Protein AF-A0A0Q7CAE8-F1 (afdb_monomer_lite)

Foldseek 3Di:
DDLPQQVLLQVLVCVQLNDWDADPVNFWTWRDDLQRFTKTKGCPPWDPQFRIKMFGDQNSLCNQLVHDSVVVVVLLVVLCVVQVDDTDADPPPRGRMHTHNDVVSSCVSSVVSVVSNVVD

Secondary structure (DSSP, 8-state):
---HHHHHHHHHHHHHH---EE-TTSSEEEE--TTT--EEEESSSPPTT-SEEEEE-HHHHHHHTT--HHHHHHHHHHHHHHHT---PPPTTT---EEEE-SHHHHHHHHHHHHHHHH--

Sequence (120 aa):
MQNQIFDSLVARLGEHFGTGRPLDSGTGVQFRSARRGKLTVYHANLATGNQAEVAFEPVSMARRLSMSEGEIRALVAEFRARTGRDVWPDPQFNWPRVGFVDAAHVEAIVTVIENNLGAA

pLDDT: mean 91.07, std 8.22, range [42.16, 97.19]

Radius of gyration: 12.96 Å; chains: 1; bounding box: 27×27×36 Å

Structure (mmCIF, N/CA/C/O backbone):
data_AF-A0A0Q7CAE8-F1
#
_entry.id   AF-A0A0Q7CAE8-F1
#
loop_
_atom_site.group_PDB
_atom_site.id
_atom_site.type_symbol
_atom_site.label_atom_id
_atom_site.label_alt_id
_atom_site.label_comp_id
_atom_site.label_asym_id
_atom_site.label_entity_id
_atom_site.label_seq_id
_atom_site.pdbx_PDB_ins_code
_atom_site.Cartn_x
_atom_site.Cartn_y
_atom_site.Cartn_z
_atom_site.occupancy
_atom_site.B_iso_or_equiv
_atom_site.auth_seq_id
_atom_site.auth_comp_id
_atom_site.auth_asym_id
_atom_site.auth_atom_id
_atom_site.pdbx_PDB_model_num
ATOM 1 N N . MET A 1 1 ? -12.349 -8.115 18.257 1.00 52.88 1 MET A N 1
ATOM 2 C CA . MET A 1 1 ? -13.164 -7.403 17.251 1.00 52.88 1 MET A CA 1
ATOM 3 C C . MET A 1 1 ? -12.525 -7.689 15.906 1.00 52.88 1 MET A C 1
ATOM 5 O O . MET A 1 1 ? -11.323 -7.493 15.796 1.00 52.88 1 MET A O 1
ATOM 9 N N . GLN A 1 2 ? -13.264 -8.266 14.963 1.00 75.44 2 GLN A N 1
ATOM 10 C CA . GLN A 1 2 ? -12.718 -8.643 13.660 1.00 75.44 2 GLN A CA 1
ATOM 11 C C . GLN A 1 2 ? -12.642 -7.400 12.767 1.00 75.44 2 GLN A C 1
ATOM 13 O O . GLN A 1 2 ? -13.647 -6.711 12.599 1.00 75.44 2 GLN A O 1
ATOM 18 N N . ASN A 1 3 ? -11.456 -7.079 12.250 1.00 91.81 3 ASN A N 1
ATOM 19 C CA . ASN A 1 3 ? -11.254 -5.918 11.389 1.00 91.81 3 ASN A CA 1
ATOM 20 C C . ASN A 1 3 ? -11.417 -6.349 9.930 1.00 91.81 3 ASN A C 1
ATOM 22 O O . ASN A 1 3 ? -10.473 -6.810 9.295 1.00 91.81 3 ASN A O 1
ATOM 26 N N . GLN A 1 4 ? -12.634 -6.197 9.412 1.00 94.31 4 GLN A N 1
ATOM 27 C CA . GLN A 1 4 ? -12.995 -6.665 8.073 1.00 94.31 4 GLN A CA 1
ATOM 28 C C . GLN A 1 4 ? -12.162 -6.014 6.961 1.00 94.31 4 GLN A C 1
ATOM 30 O O . GLN A 1 4 ? -11.866 -6.669 5.965 1.00 94.31 4 GLN A O 1
ATOM 35 N N . ILE A 1 5 ? -11.758 -4.750 7.125 1.00 96.38 5 ILE A N 1
ATOM 36 C CA . ILE A 1 5 ? -10.945 -4.043 6.126 1.00 96.38 5 ILE A CA 1
ATOM 37 C C . ILE A 1 5 ? -9.535 -4.617 6.088 1.00 96.38 5 ILE A C 1
ATOM 39 O O . ILE A 1 5 ? -9.022 -4.905 5.010 1.00 96.38 5 ILE A O 1
ATOM 43 N N . PHE A 1 6 ? -8.935 -4.838 7.256 1.00 96.50 6 PHE A N 1
ATOM 44 C CA . PHE A 1 6 ? -7.643 -5.507 7.356 1.00 96.50 6 PHE A CA 1
ATOM 45 C C . PHE A 1 6 ? -7.691 -6.928 6.780 1.00 96.50 6 PHE A C 1
ATOM 47 O O . PHE A 1 6 ? -6.864 -7.265 5.934 1.00 96.50 6 PHE A O 1
ATOM 54 N N . ASP A 1 7 ? -8.672 -7.733 7.193 1.00 95.75 7 ASP A N 1
ATOM 55 C CA . ASP A 1 7 ? -8.805 -9.127 6.761 1.00 95.75 7 ASP A CA 1
ATOM 56 C C . ASP A 1 7 ? -8.999 -9.225 5.238 1.00 95.75 7 ASP A C 1
ATOM 58 O O . ASP A 1 7 ? -8.321 -10.011 4.572 1.00 95.75 7 ASP A O 1
ATOM 62 N N . SER A 1 8 ? -9.870 -8.379 4.672 1.00 95.56 8 SER A N 1
ATOM 63 C CA . SER A 1 8 ? -10.113 -8.305 3.225 1.00 95.56 8 SER A CA 1
ATOM 64 C C . SER A 1 8 ? -8.852 -7.906 2.457 1.00 95.56 8 SER A C 1
ATOM 66 O O . SER A 1 8 ? -8.481 -8.544 1.469 1.00 95.56 8 SER A O 1
ATOM 68 N N . LEU A 1 9 ? -8.134 -6.895 2.950 1.00 95.31 9 LEU A N 1
ATOM 69 C CA . LEU A 1 9 ? -6.916 -6.405 2.316 1.00 95.31 9 LEU A CA 1
ATOM 70 C C . LEU A 1 9 ? -5.797 -7.453 2.338 1.00 95.31 9 LEU A C 1
ATOM 72 O O . LEU A 1 9 ? -5.126 -7.655 1.328 1.00 95.31 9 LEU A O 1
ATOM 76 N N . VAL A 1 10 ? -5.619 -8.166 3.455 1.00 96.25 10 VAL A N 1
ATOM 77 C CA . VAL A 1 10 ? -4.655 -9.273 3.553 1.00 96.25 10 VAL A CA 1
ATOM 78 C C . VAL A 1 10 ? -5.026 -10.411 2.604 1.00 96.25 10 VAL A C 1
ATOM 80 O O . VAL A 1 10 ? -4.136 -10.938 1.935 1.00 96.25 10 VAL A O 1
ATOM 83 N N . ALA A 1 11 ? -6.308 -10.777 2.520 1.00 95.38 11 ALA A N 1
ATOM 84 C CA . ALA A 1 11 ? -6.773 -11.835 1.629 1.00 95.38 11 ALA A CA 1
ATOM 85 C C . ALA A 1 11 ? -6.497 -11.492 0.156 1.00 95.38 11 ALA A C 1
ATOM 87 O O . ALA A 1 11 ? -5.788 -12.239 -0.519 1.00 95.38 11 ALA A O 1
ATOM 88 N N . ARG A 1 12 ? -6.954 -10.320 -0.307 1.00 94.94 12 ARG A N 1
ATOM 89 C CA . ARG A 1 12 ? -6.784 -9.874 -1.700 1.00 94.94 12 ARG A CA 1
ATOM 90 C C . ARG A 1 12 ? -5.318 -9.683 -2.079 1.00 94.94 12 ARG A C 1
ATOM 92 O O . ARG A 1 12 ? -4.895 -10.098 -3.152 1.00 94.94 12 ARG A O 1
ATOM 99 N N . LEU A 1 13 ? -4.494 -9.112 -1.197 1.00 94.25 13 LEU A N 1
ATOM 100 C CA . LEU A 1 13 ? -3.053 -9.009 -1.459 1.00 94.25 13 LEU A CA 1
ATOM 101 C C . LEU A 1 13 ? -2.373 -10.390 -1.445 1.00 94.25 13 LEU A C 1
ATOM 103 O O . LEU A 1 13 ? -1.417 -10.614 -2.187 1.00 94.25 13 LEU A O 1
ATOM 107 N N . GLY A 1 14 ? -2.868 -11.346 -0.658 1.00 94.38 14 GLY A N 1
ATOM 108 C CA . GLY A 1 14 ? -2.332 -12.706 -0.612 1.00 94.38 14 GLY A CA 1
ATOM 109 C C . GLY A 1 14 ? -2.421 -13.466 -1.933 1.00 94.38 14 GLY A C 1
ATOM 110 O O . GLY A 1 14 ? -1.505 -14.229 -2.256 1.00 94.38 14 GLY A O 1
ATOM 111 N N . GLU A 1 15 ? -3.454 -13.196 -2.731 1.00 93.19 15 GLU A N 1
ATOM 112 C CA . GLU A 1 15 ? -3.634 -13.764 -4.074 1.00 93.19 15 GLU A CA 1
ATOM 113 C C . GLU A 1 15 ? -2.469 -13.401 -5.014 1.00 93.19 15 GLU A C 1
ATOM 115 O O . GLU A 1 15 ? -2.035 -14.222 -5.825 1.00 93.19 15 GLU A O 1
ATOM 120 N N . HIS A 1 16 ? -1.878 -12.214 -4.836 1.00 90.88 16 HIS A N 1
ATOM 121 C CA . HIS A 1 16 ? -0.854 -11.660 -5.732 1.00 90.88 16 HIS A CA 1
ATOM 122 C C . HIS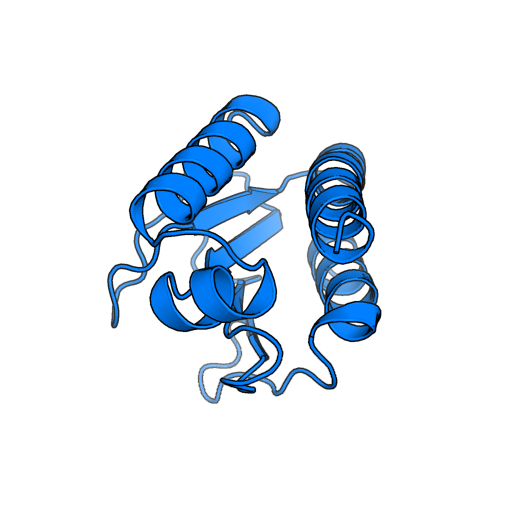 A 1 16 ? 0.570 -11.742 -5.166 1.00 90.88 16 HIS A C 1
ATOM 124 O O . HIS A 1 16 ? 1.535 -12.037 -5.884 1.00 90.88 16 HIS A O 1
ATOM 130 N N . PHE A 1 17 ? 0.717 -11.512 -3.861 1.00 92.31 17 PHE A N 1
ATOM 131 C CA . PHE A 1 17 ? 2.008 -11.391 -3.175 1.00 92.31 17 PHE A CA 1
ATOM 132 C C . PHE A 1 17 ? 2.419 -12.679 -2.432 1.00 92.31 17 PHE A C 1
ATOM 134 O O . PHE A 1 17 ? 3.580 -12.831 -2.033 1.00 92.31 17 PHE A O 1
ATOM 141 N N . GLY A 1 18 ? 1.522 -13.670 -2.344 1.00 92.44 18 GLY A N 1
ATOM 142 C CA . GLY A 1 18 ? 1.729 -14.949 -1.657 1.00 92.44 18 GLY A CA 1
ATOM 143 C C . GLY A 1 18 ? 1.333 -14.909 -0.180 1.00 92.44 18 GLY A C 1
ATOM 144 O O . GLY A 1 18 ? 0.638 -14.009 0.263 1.00 92.44 18 GLY A O 1
ATOM 145 N N . THR A 1 19 ? 1.768 -15.889 0.612 1.00 93.62 19 THR A N 1
ATOM 146 C CA . THR A 1 19 ? 1.364 -15.981 2.024 1.00 93.62 19 THR A CA 1
ATOM 147 C C . THR A 1 19 ? 2.019 -14.891 2.877 1.00 93.62 19 THR A C 1
ATOM 149 O O . THR A 1 19 ? 3.245 -14.857 3.027 1.00 93.62 19 THR A O 1
ATOM 152 N N . GLY A 1 20 ? 1.195 -14.030 3.473 1.00 93.94 20 GLY A N 1
ATOM 153 C CA . GLY A 1 20 ? 1.622 -13.068 4.484 1.00 93.94 20 GLY A CA 1
ATOM 154 C C . GLY A 1 20 ? 1.966 -13.749 5.812 1.00 93.94 20 GLY A C 1
ATOM 155 O O . GLY A 1 20 ? 1.380 -14.769 6.174 1.00 93.94 20 GLY A O 1
ATOM 156 N N . ARG A 1 21 ? 2.929 -13.192 6.550 1.00 95.69 21 ARG A N 1
ATOM 157 C CA . ARG A 1 21 ? 3.290 -13.644 7.902 1.00 95.69 21 ARG A CA 1
ATOM 158 C C . ARG A 1 21 ? 2.979 -12.555 8.925 1.00 95.69 21 ARG A C 1
ATOM 160 O O . ARG A 1 21 ? 3.349 -11.411 8.666 1.00 95.69 21 ARG A O 1
ATOM 167 N N . PRO A 1 22 ? 2.357 -12.879 10.069 1.00 95.88 22 PRO A N 1
ATOM 168 C CA . PRO A 1 22 ? 2.180 -11.916 11.150 1.00 95.88 22 PRO A CA 1
ATOM 169 C C . PRO A 1 22 ? 3.511 -11.283 11.570 1.00 95.88 22 PRO A C 1
ATOM 171 O O . PRO A 1 22 ? 4.558 -11.934 11.528 1.00 95.88 22 PRO A O 1
ATOM 174 N N . LEU A 1 23 ? 3.469 -10.010 11.954 1.00 92.31 23 LEU A N 1
ATOM 175 C CA . LEU A 1 23 ? 4.588 -9.337 12.606 1.00 92.31 23 LEU A CA 1
ATOM 176 C C . LEU A 1 23 ? 4.710 -9.817 14.056 1.00 92.31 23 LEU A C 1
ATOM 178 O O . LEU A 1 23 ? 3.694 -10.003 14.722 1.00 92.31 23 LEU A O 1
ATOM 182 N N . ASP A 1 24 ? 5.937 -9.915 14.571 1.00 91.19 24 ASP A N 1
ATOM 183 C CA . ASP A 1 24 ? 6.189 -10.307 15.969 1.00 91.19 24 ASP A CA 1
ATOM 184 C C . ASP A 1 24 ? 5.567 -9.318 16.974 1.00 91.19 24 ASP A C 1
ATOM 186 O O . ASP A 1 24 ? 5.186 -9.695 18.077 1.00 91.19 24 ASP A O 1
ATOM 190 N N . SER A 1 25 ? 5.399 -8.053 16.572 1.00 89.50 25 SER A N 1
ATOM 191 C CA . SER A 1 25 ? 4.698 -7.015 17.339 1.00 89.50 25 SER A CA 1
ATOM 192 C C . SER A 1 25 ? 3.183 -7.227 17.439 1.00 89.50 25 SER A C 1
ATOM 194 O O . SER A 1 25 ? 2.525 -6.527 18.205 1.00 89.50 25 SER A O 1
ATOM 196 N N . GLY A 1 26 ? 2.606 -8.116 16.624 1.00 92.00 26 GLY A N 1
ATOM 197 C CA . GLY A 1 26 ? 1.159 -8.315 16.529 1.00 92.00 26 GLY A CA 1
ATOM 198 C C . GLY A 1 26 ? 0.398 -7.142 15.900 1.00 92.00 26 GLY A C 1
ATOM 199 O O . GLY A 1 26 ? -0.810 -7.043 16.077 1.00 92.00 26 GLY A O 1
ATOM 200 N N . THR A 1 27 ? 1.080 -6.233 15.193 1.00 92.69 27 THR A N 1
ATOM 201 C CA . THR A 1 27 ? 0.467 -5.007 14.638 1.00 92.69 27 THR A CA 1
ATOM 202 C C . THR A 1 27 ? 0.048 -5.125 13.171 1.00 92.69 27 THR A C 1
ATOM 204 O O . THR A 1 27 ? -0.436 -4.151 12.589 1.00 92.69 27 THR A O 1
ATOM 207 N N . GLY A 1 28 ? 0.294 -6.272 12.536 1.00 94.81 28 GLY A N 1
ATOM 208 C CA . GLY A 1 28 ? 0.085 -6.435 11.104 1.00 94.81 28 GLY A CA 1
ATOM 209 C C . GLY A 1 28 ? 0.619 -7.739 10.520 1.00 94.81 28 GLY A C 1
ATOM 210 O O . GLY A 1 28 ? 1.065 -8.635 11.238 1.00 94.81 28 GLY A O 1
ATOM 211 N N . VAL A 1 29 ? 0.599 -7.812 9.191 1.00 96.69 29 VAL A N 1
ATOM 212 C CA . VAL A 1 29 ? 1.051 -8.938 8.367 1.00 96.69 29 VAL A CA 1
ATOM 213 C C . VAL A 1 29 ? 2.012 -8.433 7.294 1.00 96.69 29 VAL A C 1
ATOM 215 O O . VAL A 1 29 ? 1.740 -7.452 6.610 1.00 96.69 29 VAL A O 1
ATOM 218 N N . GLN A 1 30 ? 3.136 -9.122 7.118 1.00 95.69 30 GLN A N 1
ATOM 219 C CA . GLN A 1 30 ? 4.156 -8.799 6.128 1.00 95.69 30 GLN A CA 1
ATOM 220 C C . GLN A 1 30 ? 4.253 -9.864 5.036 1.00 95.69 30 GLN A C 1
ATOM 222 O O . GLN A 1 30 ? 4.408 -11.058 5.305 1.00 95.69 30 GLN A O 1
ATOM 227 N N . PHE A 1 31 ? 4.281 -9.404 3.792 1.00 95.94 31 PHE A N 1
ATOM 228 C CA . PHE A 1 31 ? 4.612 -10.189 2.612 1.00 95.94 31 PHE A CA 1
ATOM 229 C C . PHE A 1 31 ? 6.087 -9.937 2.288 1.00 95.94 31 PHE A C 1
ATOM 231 O O . PHE A 1 31 ? 6.502 -8.810 2.031 1.00 95.94 31 PHE A O 1
ATOM 238 N N . ARG A 1 32 ? 6.921 -10.980 2.375 1.00 92.50 32 ARG A N 1
ATOM 239 C CA . ARG A 1 32 ? 8.396 -10.844 2.380 1.00 92.50 32 ARG A CA 1
ATOM 240 C C . ARG A 1 32 ? 9.075 -11.188 1.053 1.00 92.50 32 ARG A C 1
ATOM 242 O O . ARG A 1 32 ? 10.298 -11.092 0.946 1.00 92.50 32 ARG A O 1
ATOM 249 N N . SER A 1 33 ? 8.316 -11.615 0.048 1.00 90.69 33 SER A N 1
ATOM 250 C CA . SER A 1 33 ? 8.881 -12.117 -1.203 1.00 90.69 33 SER A CA 1
ATOM 251 C C . SER A 1 33 ? 9.463 -10.985 -2.046 1.00 90.69 33 SER A C 1
ATOM 253 O O . SER A 1 33 ? 8.734 -10.231 -2.676 1.00 90.69 33 SER A O 1
ATOM 255 N N . ALA A 1 34 ? 10.792 -10.906 -2.139 1.00 84.00 34 ALA A N 1
ATOM 256 C CA . ALA A 1 34 ? 11.445 -9.922 -3.005 1.00 84.00 34 ALA A CA 1
ATOM 257 C C . ALA A 1 34 ? 11.067 -10.088 -4.491 1.00 84.00 34 ALA A C 1
ATOM 259 O O . ALA A 1 34 ? 11.042 -9.108 -5.223 1.00 84.00 34 ALA A O 1
ATOM 260 N N . ARG A 1 35 ? 10.757 -11.319 -4.929 1.00 87.19 35 ARG A N 1
ATOM 261 C CA . ARG A 1 35 ? 10.298 -11.608 -6.297 1.00 87.19 35 ARG A CA 1
ATOM 262 C C . ARG A 1 35 ? 8.847 -11.184 -6.518 1.00 87.19 35 ARG A C 1
ATOM 264 O O . ARG A 1 35 ? 8.509 -10.760 -7.615 1.00 87.19 35 ARG A O 1
ATOM 271 N N . ARG A 1 36 ? 7.978 -11.366 -5.516 1.00 90.19 36 ARG A N 1
ATOM 272 C CA . ARG A 1 36 ? 6.551 -11.037 -5.644 1.00 90.19 36 ARG A CA 1
ATOM 273 C C . ARG A 1 36 ? 6.217 -9.608 -5.220 1.00 90.19 36 ARG A C 1
ATOM 275 O O . ARG A 1 36 ? 5.095 -9.208 -5.458 1.00 90.19 36 ARG A O 1
ATOM 282 N N . GLY A 1 37 ? 7.171 -8.860 -4.670 1.00 92.25 37 GLY A N 1
ATOM 283 C CA . GLY A 1 37 ? 6.954 -7.555 -4.047 1.00 92.25 37 GLY A CA 1
ATOM 284 C C . GLY A 1 37 ? 6.820 -7.693 -2.530 1.00 92.25 37 GLY A C 1
ATOM 285 O O . GLY A 1 37 ? 6.147 -8.601 -2.032 1.00 92.25 37 GLY A O 1
ATOM 286 N N . LYS A 1 38 ? 7.500 -6.817 -1.786 1.00 95.00 38 LYS A N 1
ATOM 287 C CA . LYS A 1 38 ? 7.404 -6.736 -0.329 1.00 95.00 38 LYS A CA 1
ATOM 288 C C . LYS A 1 38 ? 6.455 -5.618 0.065 1.00 95.00 38 LYS A C 1
ATOM 290 O O . LYS A 1 38 ? 6.568 -4.490 -0.412 1.00 95.00 38 LYS A O 1
ATOM 295 N N . LEU A 1 39 ? 5.568 -5.933 0.995 1.00 95.00 39 LEU A N 1
ATOM 296 C CA . LEU A 1 39 ? 4.668 -4.965 1.603 1.00 95.00 39 LEU A CA 1
ATOM 297 C C . LEU A 1 39 ? 4.271 -5.421 3.004 1.00 95.00 39 LEU A C 1
ATOM 299 O O . LEU A 1 39 ? 4.352 -6.610 3.332 1.00 95.00 39 LEU A O 1
ATOM 303 N N . THR A 1 40 ? 3.824 -4.477 3.821 1.00 95.94 40 THR A N 1
ATOM 304 C CA . THR A 1 40 ? 3.318 -4.746 5.167 1.00 95.94 40 THR A CA 1
ATOM 305 C C . THR A 1 40 ? 1.950 -4.107 5.332 1.00 95.94 40 THR A C 1
ATOM 307 O O . THR A 1 40 ? 1.801 -2.918 5.072 1.00 95.94 40 THR A O 1
ATOM 310 N N . VAL A 1 41 ? 0.972 -4.887 5.781 1.00 96.19 41 VAL A N 1
ATOM 311 C CA . VAL A 1 41 ? -0.380 -4.432 6.115 1.00 96.19 41 VAL A CA 1
ATOM 312 C C . VAL A 1 41 ? -0.478 -4.292 7.631 1.00 96.19 41 VAL A C 1
ATOM 314 O O . VAL A 1 41 ? -0.204 -5.250 8.350 1.00 96.19 41 VAL A O 1
ATOM 317 N N . TYR A 1 42 ? -0.877 -3.127 8.124 1.00 95.69 42 TYR A N 1
ATOM 318 C CA . TYR A 1 42 ? -1.046 -2.818 9.542 1.00 95.69 42 TYR A CA 1
ATOM 319 C C . TYR A 1 42 ? -2.528 -2.702 9.896 1.00 95.69 42 TYR A C 1
ATOM 321 O O . TYR A 1 42 ? -3.310 -2.155 9.120 1.00 95.69 42 TYR A O 1
ATOM 329 N N . HIS A 1 43 ? -2.893 -3.157 11.096 1.00 95.12 43 HIS A N 1
ATOM 330 C CA . HIS A 1 43 ? -4.214 -2.929 11.711 1.00 95.12 43 HIS A CA 1
ATOM 331 C C . HIS A 1 43 ? -4.123 -2.206 13.065 1.00 95.12 43 HIS A C 1
ATOM 333 O O . HIS A 1 43 ? -5.131 -2.016 13.743 1.00 95.12 43 HIS A O 1
ATOM 339 N N . ALA A 1 44 ? -2.913 -1.860 13.501 1.00 92.69 44 ALA A N 1
ATOM 340 C CA . ALA A 1 44 ? -2.638 -1.159 14.747 1.00 92.69 44 ALA A CA 1
ATOM 341 C C . ALA A 1 44 ? -1.540 -0.117 14.520 1.00 92.69 44 ALA A C 1
ATOM 343 O O . ALA A 1 44 ? -0.762 -0.235 13.572 1.00 92.69 44 ALA A O 1
ATOM 344 N N . ASN A 1 45 ? -1.469 0.879 15.409 1.00 90.50 45 ASN A N 1
ATOM 345 C CA . ASN A 1 45 ? -0.595 2.049 15.265 1.00 90.50 45 ASN A CA 1
ATOM 346 C C . ASN A 1 45 ? -0.819 2.753 13.916 1.00 90.50 45 ASN A C 1
ATOM 348 O O . ASN A 1 45 ? 0.119 2.959 13.147 1.00 90.50 45 ASN A O 1
ATOM 352 N N . LEU A 1 46 ? -2.086 3.052 13.631 1.00 93.44 46 LEU A N 1
ATOM 353 C CA . LEU A 1 46 ? -2.535 3.696 12.402 1.00 93.44 46 LEU A CA 1
ATOM 354 C C . LEU A 1 46 ? -2.822 5.175 12.662 1.00 93.44 46 LEU A C 1
ATOM 356 O O . LEU A 1 46 ? -3.223 5.542 13.770 1.00 93.44 46 LEU A O 1
ATOM 360 N N . ALA A 1 47 ? -2.720 5.995 11.619 1.00 93.69 47 ALA A N 1
ATOM 361 C CA . ALA A 1 47 ? -3.256 7.345 11.653 1.00 93.69 47 ALA A CA 1
ATOM 362 C C . ALA A 1 47 ? -4.765 7.335 11.956 1.00 93.69 47 ALA A C 1
ATOM 364 O O . ALA A 1 47 ? -5.506 6.416 11.586 1.00 93.69 47 ALA A O 1
ATOM 365 N N . THR A 1 48 ? -5.222 8.375 12.653 1.00 92.81 48 THR A N 1
ATOM 366 C CA . THR A 1 48 ? -6.583 8.463 13.190 1.00 92.81 48 THR A CA 1
ATOM 367 C C . THR A 1 48 ? -7.653 8.213 12.123 1.00 92.81 48 THR A C 1
ATOM 369 O O . THR A 1 48 ? -7.674 8.822 11.055 1.00 92.81 48 THR A O 1
ATOM 372 N N . GLY A 1 49 ? -8.588 7.316 12.444 1.00 93.19 49 GLY A N 1
ATOM 373 C CA . GLY A 1 49 ? -9.730 6.968 11.598 1.00 93.19 49 GLY A CA 1
ATOM 374 C C . GLY A 1 49 ? -9.445 5.914 10.526 1.00 93.19 49 GLY A C 1
ATOM 375 O O . GLY A 1 49 ? -10.388 5.466 9.880 1.00 93.19 49 GLY A O 1
ATOM 376 N N . ASN A 1 50 ? -8.191 5.497 10.324 1.00 96.38 50 ASN A N 1
ATOM 377 C CA . ASN A 1 50 ? -7.892 4.363 9.451 1.00 96.38 50 ASN A CA 1
ATOM 378 C C . ASN A 1 50 ? -8.270 3.042 10.125 1.00 96.38 50 ASN A C 1
ATOM 380 O O . ASN A 1 50 ? -8.065 2.857 11.323 1.00 96.38 50 ASN A O 1
ATOM 384 N N . GLN A 1 51 ? -8.777 2.108 9.326 1.00 96.44 51 GLN A N 1
ATOM 385 C CA . GLN A 1 51 ? -8.983 0.713 9.708 1.00 96.44 51 GLN A CA 1
ATOM 386 C C . GLN A 1 51 ? -7.778 -0.156 9.328 1.00 96.44 51 GLN A C 1
ATOM 388 O O . GLN A 1 51 ? -7.498 -1.139 10.006 1.00 96.44 51 GLN A O 1
ATOM 393 N N . ALA A 1 52 ? -7.042 0.205 8.274 1.00 96.75 52 ALA A N 1
ATOM 394 C CA . ALA A 1 52 ? -5.792 -0.452 7.902 1.00 96.75 52 ALA A CA 1
ATOM 395 C C . ALA A 1 52 ? -4.832 0.518 7.200 1.00 96.75 52 ALA A C 1
ATOM 397 O O . ALA A 1 52 ? -5.256 1.534 6.646 1.00 96.75 52 ALA A O 1
ATOM 398 N N . GLU A 1 53 ? -3.544 0.180 7.186 1.00 96.81 53 GLU A N 1
ATOM 399 C CA . GLU A 1 53 ? -2.526 0.854 6.372 1.00 96.81 53 GLU A CA 1
ATOM 400 C C . GLU A 1 53 ? -1.644 -0.161 5.648 1.00 96.81 53 GLU A C 1
ATOM 402 O O . GLU A 1 53 ? -1.354 -1.222 6.191 1.00 96.81 53 GLU A O 1
ATOM 407 N N . VAL A 1 54 ? -1.161 0.168 4.450 1.00 96.19 54 VAL A N 1
ATOM 408 C CA . VAL A 1 54 ? -0.209 -0.670 3.704 1.00 96.19 54 VAL A CA 1
ATOM 409 C C . VAL A 1 54 ? 1.052 0.111 3.411 1.00 96.19 54 VAL A C 1
ATOM 411 O O . VAL A 1 54 ? 0.979 1.146 2.758 1.00 96.19 54 VAL A O 1
ATOM 414 N N . ALA A 1 55 ? 2.198 -0.395 3.860 1.00 95.44 55 ALA A N 1
ATOM 415 C C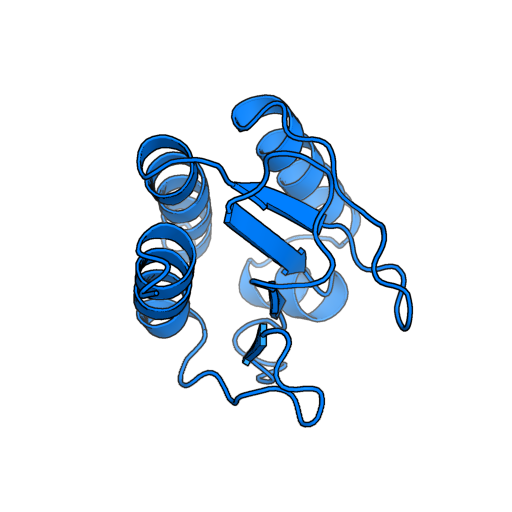A . ALA A 1 55 ? 3.518 0.089 3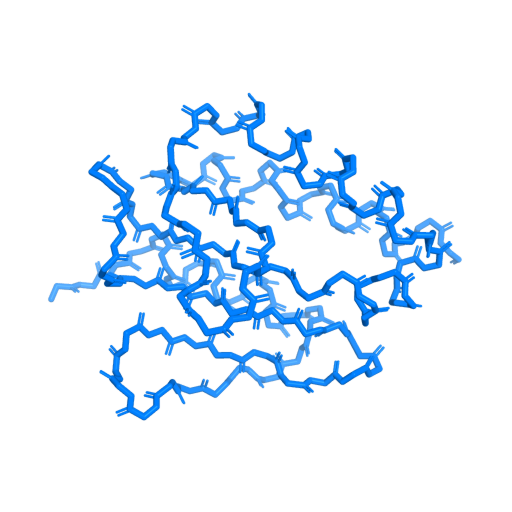.478 1.00 95.44 55 ALA A CA 1
ATOM 416 C C . ALA A 1 55 ? 4.073 -0.734 2.312 1.00 95.44 55 ALA A C 1
ATOM 418 O O . ALA A 1 55 ? 4.123 -1.961 2.395 1.00 95.44 55 ALA A O 1
ATOM 419 N N . PHE A 1 56 ? 4.536 -0.062 1.261 1.00 94.00 56 PHE A N 1
ATOM 420 C CA . PHE A 1 56 ? 5.096 -0.689 0.064 1.00 94.00 56 PHE A CA 1
ATOM 421 C C . PHE A 1 56 ? 6.612 -0.529 0.037 1.00 94.00 56 PHE A C 1
ATOM 423 O O . PHE A 1 56 ? 7.110 0.589 0.127 1.00 94.00 56 PHE A O 1
ATOM 430 N N . GLU A 1 57 ? 7.359 -1.618 -0.132 1.00 94.25 57 GLU A N 1
ATOM 431 C CA . GLU A 1 57 ? 8.808 -1.537 -0.319 1.00 94.25 57 GLU A CA 1
ATOM 432 C C . GLU A 1 57 ? 9.117 -1.181 -1.786 1.00 94.25 57 GLU A C 1
ATOM 434 O O . GLU A 1 57 ? 8.846 -1.999 -2.671 1.00 94.25 57 GLU A O 1
ATOM 439 N N . PRO A 1 58 ? 9.671 0.009 -2.087 1.00 92.25 58 PRO A N 1
ATOM 440 C CA . PRO A 1 58 ? 9.712 0.502 -3.462 1.00 92.25 58 PRO A CA 1
ATOM 441 C C . PRO A 1 58 ? 10.502 -0.378 -4.436 1.00 92.25 58 PRO A C 1
ATOM 443 O O . PRO A 1 58 ? 10.070 -0.547 -5.573 1.00 92.25 58 PRO A O 1
ATOM 446 N N . VAL A 1 59 ? 11.623 -0.970 -4.010 1.00 92.62 59 VAL A N 1
ATOM 447 C CA . VAL A 1 59 ? 12.551 -1.675 -4.910 1.00 92.62 59 VAL A CA 1
ATOM 448 C C . VAL A 1 59 ? 11.955 -2.992 -5.404 1.00 92.62 59 VAL A C 1
ATOM 450 O O . VAL A 1 59 ? 11.995 -3.302 -6.596 1.00 92.62 59 VAL A O 1
ATOM 453 N N . SER A 1 60 ? 11.401 -3.807 -4.509 1.00 94.31 60 SER A N 1
ATOM 454 C CA . SER A 1 60 ? 10.773 -5.075 -4.894 1.00 94.31 60 SER A CA 1
ATOM 455 C C . SER A 1 60 ? 9.438 -4.871 -5.598 1.00 94.31 60 SER A C 1
ATOM 457 O O . SER A 1 60 ? 9.117 -5.657 -6.488 1.00 94.31 60 SER A O 1
ATOM 459 N N . MET A 1 61 ? 8.689 -3.817 -5.262 1.00 93.75 61 MET A N 1
ATOM 460 C CA . MET A 1 61 ? 7.475 -3.450 -5.997 1.00 93.75 61 MET A CA 1
ATOM 461 C C . MET A 1 61 ? 7.799 -3.017 -7.428 1.00 93.75 61 MET A C 1
ATOM 463 O O . MET A 1 61 ? 7.164 -3.503 -8.360 1.00 93.75 61 MET A O 1
ATOM 467 N N . ALA A 1 62 ? 8.842 -2.201 -7.607 1.00 92.94 62 ALA A N 1
ATOM 468 C CA . ALA A 1 62 ? 9.346 -1.774 -8.911 1.00 92.94 62 ALA A CA 1
ATOM 469 C C . ALA A 1 62 ? 9.684 -2.986 -9.787 1.00 92.94 62 ALA A C 1
ATOM 471 O O . ALA A 1 62 ? 9.163 -3.139 -10.888 1.00 92.94 62 ALA A O 1
ATOM 472 N N . ARG A 1 63 ? 10.450 -3.940 -9.242 1.00 91.75 63 ARG A N 1
ATOM 473 C CA . ARG A 1 63 ? 10.762 -5.200 -9.937 1.00 91.75 63 ARG A CA 1
ATOM 474 C C . ARG A 1 63 ? 9.527 -6.038 -10.252 1.00 91.75 63 ARG A C 1
ATOM 476 O O . ARG A 1 63 ? 9.483 -6.665 -11.303 1.00 91.75 63 ARG A O 1
ATOM 483 N N . ARG A 1 64 ? 8.551 -6.102 -9.340 1.00 91.31 64 ARG A N 1
ATOM 484 C CA . ARG A 1 64 ? 7.351 -6.930 -9.522 1.00 91.31 64 ARG A CA 1
ATOM 485 C C . ARG A 1 64 ? 6.442 -6.403 -10.629 1.00 91.31 64 ARG A C 1
ATOM 487 O O . ARG A 1 64 ? 5.833 -7.216 -11.327 1.00 91.31 64 ARG A O 1
ATOM 494 N N . LEU A 1 65 ? 6.318 -5.083 -10.709 1.00 89.94 65 LEU A N 1
ATOM 495 C CA . LEU A 1 65 ? 5.429 -4.375 -11.627 1.00 89.94 65 LEU A CA 1
ATOM 496 C C . LEU A 1 65 ? 6.149 -3.898 -12.895 1.00 89.94 65 LEU A C 1
ATOM 498 O O . LEU A 1 65 ? 5.552 -3.188 -13.690 1.00 89.94 65 LEU A O 1
ATOM 502 N N . SER A 1 66 ? 7.422 -4.268 -13.081 1.00 91.19 66 SER A N 1
ATOM 503 C CA . SER A 1 66 ? 8.257 -3.801 -14.197 1.00 91.19 66 SER A CA 1
ATOM 504 C C . SER A 1 66 ? 8.299 -2.270 -14.318 1.00 91.19 66 SER A C 1
ATOM 506 O O . SER A 1 66 ? 8.343 -1.720 -15.413 1.00 91.19 66 SER A O 1
ATOM 508 N N . MET A 1 67 ? 8.300 -1.591 -13.171 1.00 92.75 67 MET A N 1
ATOM 509 C CA . MET A 1 67 ? 8.341 -0.137 -13.029 1.00 92.75 67 MET A CA 1
ATOM 510 C C . MET A 1 67 ? 9.690 0.310 -12.461 1.00 92.75 67 MET A C 1
ATOM 512 O O . MET A 1 67 ? 10.415 -0.463 -11.835 1.00 92.75 67 MET A O 1
ATOM 516 N N . SER A 1 68 ? 10.014 1.586 -12.617 1.00 93.81 68 SER A N 1
ATOM 517 C CA . SER A 1 68 ? 11.054 2.268 -11.851 1.00 93.81 68 SER A CA 1
ATOM 518 C C . SER A 1 68 ? 10.588 2.574 -10.422 1.00 93.81 68 SER A C 1
ATOM 520 O O . SER A 1 68 ? 9.397 2.643 -10.120 1.00 93.81 68 SER A O 1
ATOM 522 N N . GLU A 1 69 ? 11.531 2.831 -9.513 1.00 90.75 69 GLU A N 1
ATOM 523 C CA . GLU A 1 69 ? 11.188 3.262 -8.149 1.00 90.75 69 GLU A CA 1
ATOM 524 C C . GLU A 1 69 ? 10.407 4.585 -8.123 1.00 90.75 69 GLU A C 1
ATOM 526 O O . GLU A 1 69 ? 9.555 4.785 -7.256 1.00 90.75 69 GLU A O 1
ATOM 531 N N . GLY A 1 70 ? 10.689 5.490 -9.068 1.00 91.00 70 GLY A N 1
ATOM 532 C CA . GLY A 1 70 ? 9.967 6.753 -9.215 1.00 91.00 70 GLY A CA 1
ATOM 533 C C . GLY A 1 70 ? 8.499 6.530 -9.573 1.00 91.00 70 GLY A C 1
ATOM 534 O O . GLY A 1 70 ? 7.622 7.127 -8.951 1.00 91.00 70 GLY A O 1
ATOM 535 N N . GLU A 1 71 ? 8.227 5.609 -10.498 1.00 93.50 71 GLU A N 1
ATOM 536 C CA . GLU A 1 71 ? 6.865 5.216 -10.879 1.00 93.50 71 GLU A CA 1
ATOM 537 C C . GLU A 1 71 ? 6.120 4.549 -9.722 1.00 93.50 71 GLU A C 1
ATOM 539 O O . GLU A 1 71 ? 4.965 4.883 -9.480 1.00 93.50 71 GLU A O 1
ATOM 544 N N . ILE A 1 72 ? 6.780 3.706 -8.920 1.00 93.94 72 ILE A N 1
ATOM 545 C CA . ILE A 1 72 ? 6.160 3.151 -7.705 1.00 93.94 72 ILE A CA 1
ATOM 546 C C . ILE A 1 72 ? 5.806 4.247 -6.702 1.00 93.94 72 ILE A C 1
ATOM 548 O O . ILE A 1 72 ? 4.734 4.215 -6.099 1.00 93.94 72 ILE A O 1
ATOM 552 N N . ARG A 1 73 ? 6.677 5.241 -6.507 1.00 91.69 73 ARG A N 1
ATOM 553 C CA . ARG A 1 73 ? 6.374 6.368 -5.611 1.00 91.69 73 ARG A CA 1
ATOM 554 C C . ARG A 1 73 ? 5.196 7.190 -6.125 1.00 91.69 73 ARG A C 1
ATOM 556 O O . ARG A 1 73 ? 4.352 7.575 -5.317 1.00 91.69 73 ARG A O 1
ATOM 563 N N . ALA A 1 74 ? 5.119 7.421 -7.435 1.00 92.69 74 ALA A N 1
ATOM 564 C CA . ALA A 1 74 ? 3.987 8.091 -8.066 1.00 92.69 74 ALA A CA 1
ATOM 565 C C . ALA A 1 74 ? 2.691 7.278 -7.918 1.00 92.69 74 ALA A C 1
ATOM 567 O O . ALA A 1 74 ? 1.671 7.832 -7.521 1.00 92.69 74 ALA A O 1
ATOM 568 N N . LEU A 1 75 ? 2.751 5.960 -8.120 1.00 93.06 75 LEU A N 1
ATOM 569 C CA . LEU A 1 75 ? 1.623 5.049 -7.932 1.00 93.06 75 LEU A CA 1
ATOM 570 C C . LEU A 1 75 ? 1.115 5.065 -6.484 1.00 93.06 75 LEU A C 1
ATOM 572 O O . LEU A 1 75 ? -0.083 5.169 -6.238 1.00 93.06 75 LEU A O 1
ATOM 576 N N . VAL A 1 76 ? 2.014 5.035 -5.496 1.00 93.50 76 VAL A N 1
ATOM 577 C CA . VAL A 1 76 ? 1.609 5.135 -4.085 1.00 93.50 76 VAL A CA 1
ATOM 578 C C . VAL A 1 76 ? 1.045 6.524 -3.754 1.00 93.50 76 VAL A C 1
ATOM 580 O O . VAL A 1 76 ? 0.128 6.635 -2.940 1.00 93.50 76 VAL A O 1
ATOM 583 N N . ALA A 1 77 ? 1.539 7.590 -4.387 1.00 92.19 77 ALA A N 1
ATOM 584 C CA . ALA A 1 77 ? 0.939 8.917 -4.259 1.00 92.19 77 ALA A CA 1
ATOM 585 C C . ALA A 1 77 ? -0.479 8.965 -4.858 1.00 92.19 77 ALA A C 1
ATOM 587 O O . ALA A 1 77 ? -1.378 9.532 -4.239 1.00 92.19 77 ALA A O 1
ATOM 588 N N . GLU A 1 78 ? -0.707 8.309 -5.997 1.00 93.12 78 GLU A N 1
ATOM 589 C CA . GLU A 1 78 ? -2.040 8.137 -6.579 1.00 93.12 78 GLU A CA 1
ATOM 590 C C . GLU A 1 78 ? -2.964 7.360 -5.632 1.00 93.12 78 GLU A C 1
ATOM 592 O O . GLU A 1 78 ? -4.102 7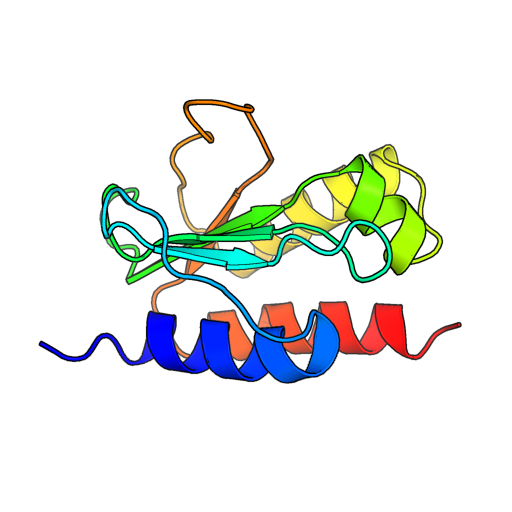.769 -5.402 1.00 93.12 78 GLU A O 1
ATOM 597 N N . PHE A 1 79 ? -2.473 6.285 -5.009 1.00 94.81 79 PHE A N 1
ATOM 598 C CA . PHE A 1 79 ? -3.238 5.526 -4.019 1.00 94.81 79 PHE A CA 1
ATOM 599 C C . PHE A 1 79 ? -3.670 6.398 -2.839 1.00 94.81 79 PH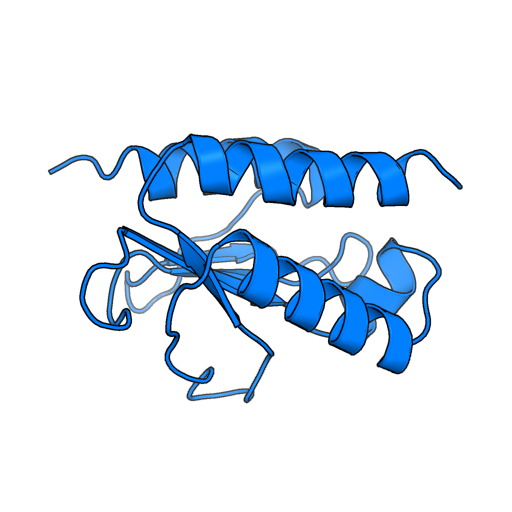E A C 1
ATOM 601 O O . PHE A 1 79 ? -4.833 6.367 -2.442 1.00 94.81 79 PHE A O 1
ATOM 608 N N . ARG A 1 80 ? -2.762 7.228 -2.314 1.00 93.69 80 ARG A N 1
ATOM 609 C CA . ARG A 1 80 ? -3.082 8.201 -1.256 1.00 93.69 80 ARG A CA 1
ATOM 610 C C . ARG A 1 80 ? -4.130 9.213 -1.701 1.00 93.69 80 ARG A C 1
ATOM 612 O O . ARG A 1 80 ? -5.023 9.526 -0.922 1.00 93.69 80 ARG A O 1
ATOM 619 N N . ALA A 1 81 ? -4.043 9.705 -2.935 1.00 92.75 81 ALA A N 1
ATOM 620 C CA . ALA A 1 81 ? -5.026 10.637 -3.480 1.00 92.75 81 ALA A CA 1
ATOM 621 C C . ALA A 1 81 ? -6.411 9.986 -3.624 1.00 92.75 81 ALA A C 1
ATOM 623 O O . ALA A 1 81 ? -7.418 10.622 -3.324 1.00 92.75 81 ALA A O 1
ATOM 624 N N . ARG A 1 82 ? -6.464 8.709 -4.028 1.00 93.25 82 ARG A N 1
ATOM 625 C CA . ARG A 1 82 ? -7.711 7.939 -4.164 1.00 93.25 82 ARG A CA 1
ATOM 626 C C . ARG A 1 82 ? -8.389 7.666 -2.825 1.00 93.25 82 ARG A C 1
ATOM 628 O O . ARG A 1 82 ? -9.610 7.719 -2.763 1.00 93.25 82 ARG A O 1
ATOM 635 N N . THR A 1 83 ? -7.625 7.364 -1.774 1.00 93.94 83 THR A N 1
ATOM 636 C CA . THR A 1 83 ? -8.207 7.088 -0.452 1.00 93.94 83 THR A CA 1
ATOM 637 C C . THR A 1 83 ? -8.400 8.352 0.388 1.00 93.94 83 THR A C 1
ATOM 639 O O . THR A 1 83 ? -9.209 8.358 1.315 1.00 93.94 83 THR A O 1
ATOM 642 N N . GLY A 1 84 ? -7.655 9.426 0.105 1.00 92.81 84 GLY A N 1
ATOM 643 C CA . GLY A 1 84 ? -7.693 10.674 0.873 1.00 92.81 84 GLY A CA 1
ATOM 644 C C . GLY A 1 84 ? -7.333 10.487 2.350 1.00 92.81 84 GLY A C 1
ATOM 645 O O . GLY A 1 84 ? -7.793 11.250 3.197 1.00 92.81 84 GLY A O 1
ATOM 646 N N . ARG A 1 85 ? -6.582 9.427 2.681 1.00 93.25 85 ARG A N 1
ATOM 647 C CA . ARG A 1 85 ? -6.288 9.040 4.065 1.00 93.25 85 ARG A CA 1
ATOM 648 C C . ARG A 1 85 ? -4.897 9.483 4.481 1.00 93.25 85 ARG A C 1
ATOM 650 O O . ARG A 1 85 ? -3.910 9.171 3.812 1.00 93.25 85 ARG A O 1
ATOM 657 N N . ASP A 1 86 ? -4.837 10.109 5.648 1.00 89.81 86 ASP A N 1
ATOM 658 C CA . ASP A 1 86 ? -3.585 10.303 6.366 1.00 89.81 86 ASP A CA 1
ATOM 659 C C . ASP A 1 86 ? -2.968 8.955 6.726 1.00 89.81 86 ASP A C 1
ATOM 661 O O . ASP A 1 86 ? -3.664 7.952 6.870 1.00 89.81 86 ASP A O 1
ATOM 665 N N . VAL A 1 87 ? -1.649 8.928 6.873 1.00 89.31 87 VAL A N 1
ATOM 666 C CA . VAL A 1 87 ? -0.890 7.738 7.261 1.00 89.31 87 VAL A CA 1
ATOM 667 C C . VAL A 1 87 ? 0.249 8.141 8.172 1.00 89.31 87 VAL A C 1
ATOM 669 O O . VAL A 1 87 ? 0.757 9.262 8.085 1.00 89.31 87 VAL A O 1
ATOM 672 N N . TRP A 1 88 ? 0.711 7.209 8.996 1.00 82.44 88 TRP A N 1
ATOM 673 C CA . TRP A 1 88 ? 1.997 7.379 9.661 1.00 82.44 88 TRP A CA 1
ATOM 674 C C . TRP A 1 88 ? 3.120 6.788 8.808 1.00 82.44 88 TRP A C 1
ATOM 676 O O . TRP A 1 88 ? 2.930 5.746 8.180 1.00 82.44 88 TRP A O 1
ATOM 686 N N . PRO A 1 89 ? 4.287 7.448 8.719 1.00 74.00 89 PRO A N 1
ATOM 687 C CA . PRO A 1 89 ? 5.424 6.882 8.008 1.00 74.00 89 PRO A CA 1
ATOM 688 C C . PRO A 1 89 ? 5.843 5.561 8.653 1.00 74.00 89 PRO A C 1
ATOM 690 O O . PRO A 1 89 ? 5.669 5.357 9.857 1.00 74.00 89 PRO A O 1
ATOM 693 N N . ASP A 1 90 ? 6.414 4.659 7.853 1.00 75.50 90 ASP A N 1
ATOM 694 C CA . ASP A 1 90 ? 6.973 3.443 8.422 1.00 75.50 90 ASP A CA 1
ATOM 695 C C . ASP A 1 90 ? 8.146 3.767 9.357 1.00 75.50 90 ASP A C 1
ATOM 697 O O . ASP A 1 90 ? 9.133 4.337 8.888 1.00 75.50 90 ASP A O 1
ATOM 701 N N . PRO A 1 91 ? 8.070 3.419 10.656 1.00 70.25 91 PRO A N 1
ATOM 702 C CA . PRO A 1 91 ? 9.044 3.889 11.635 1.00 70.25 91 PRO A CA 1
ATOM 703 C C . PRO A 1 91 ? 10.417 3.234 11.465 1.00 70.25 91 PRO A C 1
ATOM 705 O O . PRO A 1 91 ? 11.405 3.768 11.960 1.00 70.25 91 PRO A O 1
ATOM 708 N N . GLN A 1 92 ? 10.493 2.086 10.785 1.00 80.25 92 GLN A N 1
ATOM 709 C CA . GLN A 1 92 ? 11.734 1.336 10.624 1.00 80.25 92 GLN A CA 1
ATOM 710 C C . GLN A 1 92 ? 12.398 1.611 9.273 1.00 80.25 92 GLN A C 1
ATOM 712 O O . GLN A 1 92 ? 13.617 1.750 9.200 1.00 80.25 92 GLN A O 1
ATOM 717 N N . PHE A 1 93 ? 11.607 1.670 8.203 1.00 83.88 93 PHE A N 1
ATOM 718 C CA . PHE A 1 93 ? 12.118 1.693 6.834 1.00 83.88 93 PHE A CA 1
ATOM 719 C C . PHE A 1 93 ? 11.708 2.930 6.033 1.00 83.88 93 PHE A C 1
ATOM 721 O O . PHE A 1 93 ? 12.163 3.094 4.901 1.00 83.88 93 PHE A O 1
ATOM 728 N N . ASN A 1 94 ? 10.835 3.782 6.581 1.00 85.00 94 ASN A N 1
ATOM 729 C CA . ASN A 1 94 ? 10.263 4.943 5.894 1.00 85.00 94 ASN A CA 1
ATOM 730 C C . ASN A 1 94 ? 9.657 4.603 4.513 1.00 85.00 94 ASN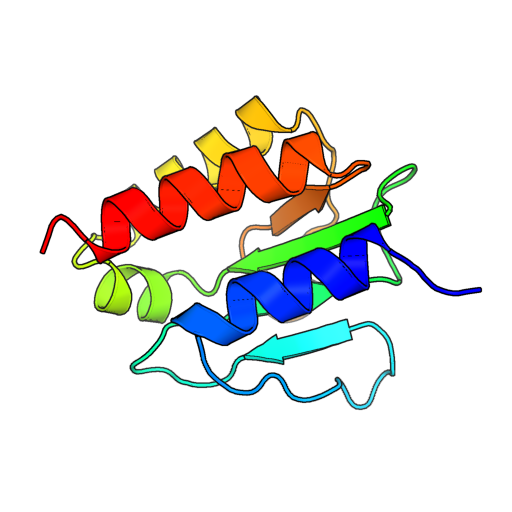 A C 1
ATOM 732 O O . ASN A 1 94 ? 9.728 5.374 3.552 1.00 85.00 94 ASN A O 1
ATOM 736 N N . TRP A 1 95 ? 9.081 3.405 4.395 1.00 90.31 95 TRP A N 1
ATOM 737 C CA . TRP A 1 95 ? 8.360 2.972 3.205 1.00 90.31 95 TRP A CA 1
ATOM 738 C C . TRP A 1 95 ? 7.077 3.786 3.014 1.00 90.31 95 TRP A C 1
ATOM 740 O O . TRP A 1 95 ? 6.388 4.094 3.994 1.00 90.31 95 TRP A O 1
ATOM 750 N N . PRO A 1 96 ? 6.724 4.135 1.763 1.00 91.44 96 PRO A N 1
ATOM 751 C CA . PRO A 1 96 ? 5.505 4.872 1.484 1.00 91.44 96 PRO A CA 1
ATOM 752 C C . PRO A 1 96 ? 4.274 4.035 1.857 1.00 91.44 96 PRO A C 1
ATOM 754 O O . PRO A 1 96 ? 4.170 2.856 1.515 1.00 91.44 96 PRO A O 1
ATOM 757 N N . ARG A 1 97 ? 3.351 4.669 2.586 1.00 93.25 97 ARG A N 1
ATOM 758 C CA . ARG A 1 97 ? 2.138 4.047 3.133 1.00 93.25 97 ARG A CA 1
ATOM 759 C C . ARG A 1 97 ? 0.836 4.565 2.531 1.00 93.25 97 ARG A C 1
ATOM 761 O O . ARG A 1 97 ? 0.787 5.735 2.169 1.00 93.25 97 ARG A O 1
ATOM 768 N N . VAL A 1 98 ? -0.215 3.750 2.513 1.00 96.19 98 VAL A N 1
ATOM 769 C CA . VAL A 1 98 ? -1.589 4.116 2.103 1.00 96.19 98 VAL A CA 1
ATOM 770 C C . VAL A 1 98 ? -2.574 3.698 3.192 1.00 96.19 98 VAL A C 1
ATOM 772 O O . VAL A 1 98 ? -2.450 2.588 3.698 1.00 96.19 98 VAL A O 1
ATOM 775 N N . GLY A 1 99 ? -3.530 4.561 3.546 1.00 96.69 99 GLY A N 1
ATOM 776 C CA . GLY A 1 99 ? -4.561 4.286 4.553 1.00 96.69 99 GLY A CA 1
ATOM 777 C C . GLY A 1 99 ? -5.903 3.866 3.949 1.00 96.69 99 GLY A C 1
ATOM 778 O O . GLY A 1 99 ? -6.267 4.303 2.855 1.00 96.69 99 GLY A O 1
ATOM 779 N N . PHE A 1 100 ? -6.652 3.048 4.688 1.00 97.19 100 PHE A N 1
ATOM 780 C CA . PHE A 1 100 ? -7.929 2.451 4.286 1.00 97.19 100 PHE A CA 1
ATOM 781 C C . PHE A 1 100 ? -8.956 2.609 5.409 1.00 97.19 100 PHE A C 1
ATOM 783 O O . PHE A 1 100 ? -8.615 2.427 6.578 1.00 97.19 100 PHE A O 1
ATOM 790 N N . VAL A 1 101 ? -10.208 2.924 5.068 1.00 96.31 101 VAL A N 1
ATOM 791 C CA . VAL A 1 101 ? -11.311 3.043 6.043 1.00 96.31 101 VAL A CA 1
ATOM 792 C C . VAL A 1 101 ? -12.487 2.124 5.716 1.00 96.31 101 VAL A C 1
ATOM 794 O O . VAL A 1 101 ? -13.171 1.677 6.631 1.00 96.31 101 VAL A O 1
ATOM 797 N N . ASP A 1 102 ? -12.689 1.795 4.440 1.00 95.75 102 ASP A N 1
ATOM 798 C CA . ASP A 1 102 ? -13.793 0.967 3.968 1.00 95.75 102 ASP A CA 1
ATOM 799 C C . ASP A 1 102 ? -13.367 0.023 2.828 1.00 95.75 102 ASP A C 1
ATOM 801 O O . ASP A 1 102 ? -12.213 0.003 2.388 1.00 95.75 102 ASP A O 1
ATOM 805 N N . ALA A 1 103 ? -14.315 -0.796 2.369 1.00 94.56 103 ALA A N 1
ATOM 806 C CA . ALA A 1 103 ? -14.093 -1.765 1.302 1.00 94.56 103 ALA A CA 1
ATOM 807 C C . ALA A 1 103 ? -13.888 -1.105 -0.072 1.00 94.56 103 ALA A C 1
ATOM 809 O O . ALA A 1 103 ? -13.172 -1.658 -0.903 1.00 94.56 103 ALA A O 1
ATOM 810 N N . ALA A 1 104 ? -14.456 0.082 -0.310 1.00 95.25 104 ALA A N 1
ATOM 811 C CA . ALA A 1 104 ? -14.285 0.789 -1.576 1.00 95.25 104 ALA A CA 1
ATOM 812 C C . ALA A 1 104 ? -12.821 1.203 -1.778 1.00 95.25 104 ALA A C 1
ATOM 814 O O . ALA A 1 104 ? -12.293 1.086 -2.884 1.00 95.25 104 ALA A O 1
ATOM 815 N N . HIS A 1 105 ? -12.133 1.601 -0.702 1.00 96.38 105 HIS A N 1
ATOM 816 C CA . HIS A 1 105 ? -10.692 1.852 -0.746 1.00 96.38 105 HIS A CA 1
ATOM 817 C C . HIS A 1 105 ? -9.903 0.589 -1.100 1.00 96.38 105 HIS A C 1
ATOM 819 O O . HIS A 1 105 ? -8.978 0.655 -1.908 1.00 96.38 105 HIS A O 1
ATOM 825 N N . VAL A 1 106 ? -10.259 -0.560 -0.517 1.00 95.00 106 VAL A N 1
ATOM 826 C CA . VAL A 1 106 ? -9.585 -1.837 -0.804 1.00 95.00 106 VAL A CA 1
ATOM 827 C C . VAL A 1 106 ? -9.721 -2.182 -2.286 1.00 95.00 106 VAL A C 1
ATOM 829 O O . VAL A 1 106 ? -8.705 -2.361 -2.957 1.00 95.00 106 VAL A O 1
ATOM 832 N N . GLU A 1 107 ? -10.947 -2.192 -2.814 1.00 94.19 107 GLU A N 1
ATOM 833 C CA . GLU A 1 107 ? -11.202 -2.515 -4.223 1.00 94.19 107 GLU A CA 1
ATOM 834 C C . GLU A 1 107 ? -10.497 -1.545 -5.176 1.00 94.19 107 GLU A C 1
ATOM 836 O O . GLU A 1 107 ? -9.873 -1.978 -6.147 1.00 94.19 107 GLU A O 1
ATOM 841 N N . ALA A 1 108 ? -10.532 -0.239 -4.885 1.00 93.12 108 ALA A N 1
ATOM 842 C CA . ALA A 1 108 ? -9.899 0.772 -5.725 1.00 93.12 108 ALA A CA 1
ATOM 843 C C . ALA A 1 108 ? -8.387 0.548 -5.874 1.00 93.12 108 ALA A C 1
ATOM 845 O O . ALA A 1 108 ? -7.856 0.675 -6.976 1.00 93.12 108 ALA A O 1
ATOM 846 N N . ILE A 1 109 ? -7.689 0.208 -4.786 1.00 93.25 109 ILE A N 1
ATOM 847 C CA . ILE A 1 109 ? -6.237 -0.007 -4.826 1.00 93.25 109 ILE A CA 1
ATOM 848 C C . ILE A 1 109 ? -5.890 -1.367 -5.429 1.00 93.25 109 ILE A C 1
ATOM 850 O O . ILE A 1 109 ? -4.997 -1.450 -6.274 1.00 93.25 109 ILE A O 1
ATOM 854 N N . VAL A 1 110 ? -6.600 -2.425 -5.032 1.00 92.12 110 VAL A N 1
ATOM 855 C CA . VAL A 1 110 ? -6.347 -3.781 -5.537 1.00 92.12 110 VAL A CA 1
ATOM 856 C C . VAL A 1 110 ? -6.563 -3.846 -7.049 1.00 92.12 110 VAL A C 1
ATOM 858 O O . VAL A 1 110 ? -5.698 -4.366 -7.745 1.00 92.12 110 VAL A O 1
ATOM 861 N N . THR A 1 111 ? -7.620 -3.215 -7.571 1.00 92.69 111 THR A N 1
ATOM 862 C CA . THR A 1 111 ? -7.881 -3.142 -9.021 1.00 92.69 111 THR A CA 1
ATOM 863 C C . THR A 1 111 ? -6.718 -2.497 -9.777 1.00 92.69 111 THR A C 1
ATOM 865 O O . THR A 1 111 ? -6.308 -2.973 -10.833 1.00 92.69 111 THR A O 1
ATOM 868 N N . VAL A 1 112 ? -6.144 -1.410 -9.248 1.00 92.06 112 VAL A N 1
ATOM 869 C CA . VAL A 1 112 ? -4.999 -0.761 -9.903 1.00 92.06 112 VAL A CA 1
ATOM 870 C C . VAL A 1 112 ? -3.762 -1.659 -9.855 1.00 92.06 112 VAL A C 1
ATOM 872 O O . VAL A 1 112 ? -3.048 -1.757 -10.852 1.00 92.06 112 VAL A O 1
ATOM 875 N N . ILE A 1 113 ? -3.506 -2.342 -8.736 1.00 91.00 113 ILE A N 1
ATOM 876 C CA . ILE A 1 113 ? -2.407 -3.314 -8.643 1.00 91.00 113 ILE A CA 1
ATOM 877 C C . ILE A 1 113 ? -2.602 -4.431 -9.678 1.00 91.00 113 ILE A C 1
ATOM 879 O O . ILE A 1 113 ? -1.681 -4.715 -10.436 1.00 91.00 113 ILE A O 1
ATOM 883 N N . GLU A 1 114 ? -3.796 -5.016 -9.757 1.00 90.81 114 GLU A N 1
ATOM 884 C CA . GLU A 1 114 ? -4.149 -6.079 -10.707 1.00 90.81 114 GLU A CA 1
ATOM 885 C C . GLU A 1 114 ? -3.941 -5.648 -12.162 1.00 90.81 114 GLU A C 1
ATOM 887 O O . GLU A 1 114 ? -3.292 -6.365 -12.924 1.00 90.81 114 GLU A O 1
ATOM 892 N N . ASN A 1 115 ? -4.384 -4.442 -12.527 1.00 90.06 115 ASN A N 1
ATOM 893 C CA . ASN A 1 115 ? -4.167 -3.891 -13.865 1.00 90.06 115 ASN A CA 1
ATOM 894 C C . ASN A 1 115 ? -2.674 -3.781 -14.211 1.00 90.06 115 ASN A C 1
ATOM 896 O O . ASN A 1 115 ? -2.278 -4.096 -15.329 1.00 90.06 115 ASN A O 1
ATOM 900 N N . ASN A 1 116 ? -1.832 -3.389 -13.252 1.00 87.75 116 ASN A N 1
ATOM 901 C CA . ASN A 1 116 ? -0.384 -3.299 -13.461 1.00 87.75 116 ASN A CA 1
ATOM 902 C C . ASN A 1 116 ? 0.318 -4.668 -13.440 1.00 87.75 116 ASN A C 1
ATOM 904 O O . ASN A 1 116 ? 1.393 -4.817 -14.013 1.00 87.75 116 ASN A O 1
ATOM 908 N N . LEU A 1 117 ? -0.272 -5.680 -12.798 1.00 85.44 117 LEU A N 1
ATOM 909 C CA . LEU A 1 117 ? 0.242 -7.052 -12.803 1.00 85.44 117 LEU A CA 1
ATOM 910 C C . LEU A 1 117 ? -0.105 -7.809 -14.094 1.00 85.44 117 LEU A C 1
ATOM 912 O O . LEU A 1 117 ? 0.660 -8.690 -14.483 1.00 85.44 117 LEU A O 1
ATOM 916 N N . GLY A 1 118 ? -1.252 -7.499 -14.711 1.00 71.25 118 GLY A N 1
ATOM 917 C CA . GLY A 1 118 ? -1.744 -8.118 -15.948 1.00 71.25 118 GLY A CA 1
ATOM 918 C C . GLY A 1 118 ? -1.337 -7.401 -17.240 1.00 71.25 118 GLY A C 1
ATOM 919 O O . GLY A 1 118 ? -1.542 -7.949 -18.317 1.00 71.25 118 GLY A O 1
ATOM 920 N N . ALA A 1 119 ? -0.756 -6.201 -17.150 1.00 56.66 119 ALA A N 1
ATOM 921 C CA . ALA A 1 119 ? -0.252 -5.434 -18.293 1.00 56.66 119 ALA A CA 1
ATOM 922 C C . ALA A 1 119 ? 1.158 -5.858 -18.770 1.00 56.66 119 ALA A C 1
ATOM 924 O O . ALA A 1 119 ? 1.775 -5.131 -19.549 1.00 56.66 119 ALA A O 1
ATOM 925 N N . ALA A 1 120 ? 1.672 -7.000 -18.297 1.00 42.16 120 ALA A N 1
ATOM 926 C CA . ALA A 1 120 ? 3.014 -7.515 -18.585 1.00 42.16 120 ALA A CA 1
ATOM 927 C C . ALA A 1 120 ? 3.000 -8.714 -19.541 1.00 42.16 120 ALA A C 1
ATOM 929 O O . ALA A 1 120 ? 2.136 -9.603 -19.363 1.00 42.16 120 ALA A O 1
#